Protein AF-A0A443RTG6-F1 (afdb_monomer)

Solvent-accessible surface area (backbone atoms only — not comparable to full-atom values): 10057 Å² total; per-residue (Å²): 67,47,35,35,39,53,42,72,45,81,63,78,82,78,88,67,91,81,78,65,92,78,48,83,61,52,29,36,36,42,27,42,29,30,82,88,69,51,75,45,81,75,50,76,26,26,93,84,60,57,61,61,75,43,68,52,58,87,77,39,70,45,76,49,78,47,80,47,73,70,98,67,86,91,70,70,62,74,43,73,50,74,47,77,44,79,81,79,70,96,56,84,78,45,63,45,79,48,66,82,59,98,72,84,86,88,72,65,56,66,60,96,46,80,60,74,91,62,94,72,79,71,51,77,48,80,46,71,61,86,95,64,81,91,85,87,82,79,94,74,90,86,78,95,76,80,96,124

Radius of gyration: 18.98 Å; Cα contacts (8 Å, |Δi|>4): 203; chains: 1; bounding box: 46×41×51 Å

Structure (mmCIF, N/CA/C/O backbone):
data_AF-A0A443RTG6-F1
#
_entry.id   AF-A0A443RTG6-F1
#
loop_
_atom_site.group_PDB
_atom_site.id
_atom_site.type_symbol
_atom_site.label_atom_id
_atom_site.label_alt_id
_atom_site.label_comp_id
_atom_site.label_asym_id
_atom_site.label_entity_id
_atom_site.label_seq_id
_atom_site.pdbx_PDB_ins_code
_atom_site.Cartn_x
_atom_site.Cartn_y
_atom_site.Cartn_z
_atom_site.occupancy
_atom_site.B_iso_or_equiv
_atom_site.auth_seq_id
_atom_site.auth_comp_id
_atom_site.auth_asym_id
_atom_site.auth_atom_id
_atom_site.pdbx_PDB_model_num
ATOM 1 N N . ARG A 1 1 ? 4.281 9.838 -3.923 1.00 60.97 1 ARG A N 1
ATOM 2 C CA . ARG A 1 1 ? 3.278 8.939 -3.301 1.00 60.97 1 ARG A CA 1
ATOM 3 C C . ARG A 1 1 ? 3.405 9.060 -1.787 1.00 60.97 1 ARG A C 1
ATOM 5 O O . ARG A 1 1 ? 4.458 9.469 -1.315 1.00 60.97 1 ARG A O 1
ATOM 12 N N . ASN A 1 2 ? 2.366 8.721 -1.034 1.00 54.97 2 ASN A N 1
ATOM 13 C CA . ASN A 1 2 ? 2.348 8.762 0.426 1.00 54.97 2 ASN A CA 1
ATOM 14 C C . ASN A 1 2 ? 2.196 7.331 0.958 1.00 54.97 2 ASN A C 1
ATOM 16 O O . ASN A 1 2 ? 1.288 6.621 0.531 1.00 54.97 2 ASN A O 1
ATOM 20 N N . SER A 1 3 ? 3.073 6.911 1.866 1.00 57.00 3 SER A N 1
ATOM 21 C CA . SER A 1 3 ? 2.922 5.678 2.641 1.00 57.00 3 SER A CA 1
ATOM 22 C C . SER A 1 3 ? 2.493 6.035 4.053 1.00 57.00 3 SER A C 1
ATOM 24 O O . SER A 1 3 ? 3.097 6.900 4.687 1.00 57.00 3 SER A O 1
ATOM 26 N N . ILE A 1 4 ? 1.446 5.390 4.543 1.00 56.19 4 ILE A N 1
ATOM 27 C CA . ILE A 1 4 ? 0.963 5.516 5.910 1.00 56.19 4 ILE A CA 1
ATOM 28 C C . ILE A 1 4 ? 0.933 4.116 6.499 1.00 56.19 4 ILE A C 1
ATOM 30 O O . ILE A 1 4 ? 0.158 3.263 6.077 1.00 56.19 4 ILE A O 1
ATOM 34 N N . GLN A 1 5 ? 1.757 3.885 7.509 1.00 57.56 5 GLN A N 1
ATOM 35 C CA . GLN A 1 5 ? 1.680 2.682 8.311 1.00 57.56 5 GLN A CA 1
ATOM 36 C C . GLN A 1 5 ? 0.807 2.968 9.528 1.00 57.56 5 GLN A C 1
ATOM 38 O O . GLN A 1 5 ? 1.200 3.680 10.453 1.00 57.56 5 GLN A O 1
ATOM 43 N N . LEU A 1 6 ? -0.411 2.433 9.500 1.00 53.50 6 LEU A N 1
ATOM 44 C CA . LEU A 1 6 ? -1.324 2.499 10.631 1.00 53.50 6 LEU A CA 1
ATOM 45 C C . LEU A 1 6 ? -0.989 1.370 11.602 1.00 53.50 6 LEU A C 1
ATOM 47 O O . LEU A 1 6 ? -0.975 0.195 11.245 1.00 53.50 6 LEU A O 1
ATOM 51 N N . PHE A 1 7 ? -0.728 1.740 12.847 1.00 51.28 7 PHE A N 1
ATOM 52 C CA . PHE A 1 7 ? -0.542 0.829 13.959 1.00 51.28 7 PHE A CA 1
ATOM 53 C C . PHE A 1 7 ? -1.691 1.021 14.938 1.00 51.28 7 PHE A C 1
ATOM 55 O O . PHE A 1 7 ? -1.842 2.071 15.560 1.00 51.28 7 PHE A O 1
ATOM 62 N N . LYS A 1 8 ? -2.498 -0.014 15.152 1.00 53.84 8 LYS A N 1
ATOM 63 C CA . LYS A 1 8 ? -3.401 0.013 16.298 1.00 53.84 8 LYS A CA 1
ATOM 64 C C . LYS A 1 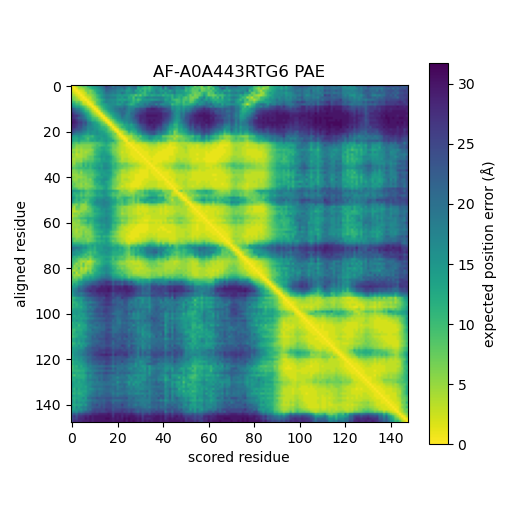8 ? -2.585 -0.077 17.588 1.00 53.84 8 LYS A C 1
ATOM 66 O O . LYS A 1 8 ? -1.760 -0.979 17.736 1.00 53.84 8 LYS A O 1
ATOM 71 N N . LEU A 1 9 ? -2.839 0.826 18.534 1.00 49.97 9 LEU A N 1
ATOM 72 C CA . LEU A 1 9 ? -2.296 0.698 19.882 1.00 49.97 9 LEU A CA 1
ATOM 73 C C . LEU A 1 9 ? -2.976 -0.505 20.549 1.00 49.97 9 LEU A C 1
ATOM 75 O O . LEU A 1 9 ? -4.204 -0.610 20.539 1.00 49.97 9 LEU A O 1
ATOM 79 N N . LYS A 1 10 ? -2.182 -1.460 21.057 1.00 44.00 10 LYS A N 1
ATOM 80 C CA . LYS A 1 10 ? -2.708 -2.641 21.757 1.00 44.00 10 LYS A CA 1
ATOM 81 C C . LYS A 1 10 ? -3.633 -2.171 22.880 1.00 44.00 10 LYS A C 1
ATOM 83 O O . LYS A 1 10 ? -3.183 -1.491 23.793 1.00 44.00 10 LYS A O 1
ATOM 88 N N . SER A 1 11 ? -4.898 -2.574 22.808 1.00 45.88 11 SER A N 1
ATOM 89 C CA . SER A 1 11 ? -5.794 -2.501 23.955 1.00 45.88 11 SER A CA 1
ATOM 90 C C . SER A 1 11 ? -5.367 -3.574 24.938 1.00 45.88 11 SER A C 1
ATOM 92 O O . SER A 1 11 ? -5.297 -4.754 24.581 1.00 45.88 11 SER A O 1
ATOM 94 N N . GLU A 1 12 ? -5.093 -3.163 26.171 1.00 42.69 12 GLU A N 1
ATOM 95 C CA . GLU A 1 12 ? -5.157 -4.069 27.308 1.00 42.69 12 GLU A CA 1
ATOM 96 C C . GLU A 1 12 ? -6.535 -4.747 27.288 1.00 42.69 12 GLU A C 1
ATOM 98 O O . GLU A 1 12 ? -7.559 -4.128 27.002 1.00 42.69 12 GLU A O 1
ATOM 103 N N . THR A 1 13 ? -6.502 -6.063 27.445 1.00 40.50 13 THR A N 1
ATOM 104 C CA . THR A 1 13 ? -7.594 -7.033 27.544 1.00 40.50 13 THR A CA 1
ATOM 105 C C . THR A 1 13 ? -9.003 -6.443 27.742 1.00 40.50 13 THR A C 1
ATOM 107 O O . THR A 1 13 ? -9.413 -6.172 28.867 1.00 40.50 13 THR A O 1
ATOM 110 N N . LEU A 1 14 ? -9.804 -6.341 26.674 1.00 43.94 14 LEU A N 1
ATOM 111 C CA . LEU A 1 14 ? -11.257 -6.191 26.816 1.00 43.94 14 LEU A CA 1
ATOM 112 C C . LEU A 1 14 ? -11.877 -7.578 27.041 1.00 43.94 14 LEU A C 1
ATOM 114 O O . LEU A 1 14 ? -12.226 -8.294 26.102 1.00 43.94 14 LEU A O 1
ATOM 118 N N . ILE A 1 15 ? -11.979 -7.973 28.313 1.00 44.38 15 ILE A N 1
ATOM 119 C CA . ILE A 1 15 ? -12.876 -9.044 28.761 1.00 44.38 15 ILE A CA 1
ATOM 120 C C . ILE A 1 15 ? -14.290 -8.451 28.766 1.00 44.38 15 ILE A C 1
ATOM 122 O O . ILE A 1 15 ? -14.711 -7.839 29.740 1.00 44.38 15 ILE A O 1
ATOM 126 N N . GLY A 1 16 ? -15.009 -8.582 27.655 1.00 37.81 16 GLY A N 1
ATOM 127 C CA . GLY A 1 16 ? -16.394 -8.118 27.545 1.00 37.81 16 GLY A CA 1
ATOM 128 C C . GLY A 1 16 ? -16.726 -7.715 26.118 1.00 37.81 16 GLY A C 1
ATOM 129 O O . GLY A 1 16 ? -16.142 -6.780 25.584 1.00 37.81 16 GLY A O 1
ATOM 130 N N . GLY A 1 17 ? -17.617 -8.474 25.482 1.00 44.25 17 GLY A N 1
ATOM 131 C CA . GLY A 1 17 ? -17.881 -8.398 24.050 1.00 44.25 17 GLY A CA 1
ATOM 132 C C . GLY A 1 17 ? -18.395 -7.047 23.543 1.00 44.25 17 GLY A C 1
ATOM 133 O O . GLY A 1 17 ? -19.143 -6.344 24.222 1.00 44.25 17 GLY A O 1
ATOM 134 N N . GLY A 1 18 ? -18.043 -6.772 22.284 1.00 45.78 18 GLY A N 1
ATOM 135 C CA . GLY A 1 18 ? -18.733 -5.806 21.432 1.00 45.78 18 GLY A CA 1
ATOM 136 C C . GLY A 1 18 ? -17.849 -4.702 20.862 1.00 45.78 18 GLY A C 1
ATOM 137 O O . GLY A 1 18 ? -18.106 -3.542 21.140 1.00 45.78 18 GLY A O 1
ATOM 138 N N . CYS A 1 19 ? -16.863 -5.038 20.024 1.00 50.75 19 CYS A N 1
ATOM 139 C CA . CYS A 1 19 ? -16.520 -4.151 18.910 1.00 50.75 19 CYS A CA 1
ATOM 140 C C . CYS A 1 19 ? -17.236 -4.728 17.690 1.00 50.75 19 CYS A C 1
ATOM 142 O O . CYS A 1 19 ? -16.802 -5.753 17.165 1.00 50.75 19 CYS A O 1
ATOM 144 N N . ASN A 1 20 ? -18.369 -4.144 17.298 1.00 49.69 20 ASN A N 1
ATOM 145 C CA . ASN A 1 20 ? -19.081 -4.579 16.101 1.00 49.69 20 ASN A CA 1
ATOM 146 C C . ASN A 1 20 ? -18.147 -4.460 14.888 1.00 49.69 20 ASN A C 1
ATOM 148 O O . ASN A 1 20 ? -17.621 -3.384 14.608 1.00 49.69 20 ASN A O 1
ATOM 152 N N . GLU A 1 21 ? -17.985 -5.552 14.139 1.00 52.69 21 GLU A N 1
ATOM 153 C CA . GLU A 1 21 ? -17.245 -5.595 12.864 1.00 52.69 21 GLU A CA 1
ATOM 154 C C . GLU A 1 21 ? -17.820 -4.629 11.811 1.00 52.69 21 GLU A C 1
ATOM 156 O O . GLU A 1 21 ? -17.186 -4.355 10.799 1.00 52.69 21 GLU A O 1
ATOM 161 N N . ALA A 1 22 ? -19.003 -4.071 12.072 1.00 59.38 22 ALA A N 1
ATOM 162 C CA . ALA A 1 22 ? -19.705 -3.154 11.193 1.00 59.38 22 ALA A CA 1
ATOM 163 C C . ALA A 1 22 ? -19.197 -1.689 11.246 1.00 59.38 22 ALA A C 1
ATOM 165 O O . ALA A 1 22 ? -19.671 -0.871 10.466 1.00 59.38 22 ALA A O 1
ATOM 166 N N . CYS A 1 23 ? -18.247 -1.332 12.125 1.00 68.56 23 CYS A N 1
ATOM 167 C CA . CYS A 1 23 ? -17.672 0.026 12.218 1.00 68.56 23 CYS A CA 1
ATOM 168 C C . CYS A 1 23 ? -18.711 1.163 12.362 1.00 68.56 23 CYS A C 1
ATOM 170 O O . CYS A 1 23 ? -18.614 2.177 11.680 1.00 68.56 23 CYS A O 1
ATOM 172 N N . HIS A 1 24 ? -19.712 0.993 13.235 1.00 69.31 24 HIS A N 1
ATOM 173 C CA . HIS A 1 24 ? -20.771 1.996 13.471 1.00 69.31 24 HIS A CA 1
ATOM 174 C C . HIS A 1 24 ? -20.458 3.008 14.586 1.00 69.31 24 HIS A C 1
ATOM 176 O O . HIS A 1 24 ? -21.164 4.006 14.692 1.00 69.31 24 HIS A O 1
ATOM 182 N N . GLU A 1 25 ? -19.460 2.724 15.422 1.00 73.94 25 GLU A N 1
ATOM 183 C CA . GLU A 1 25 ? -19.061 3.555 16.568 1.00 73.94 25 GLU A CA 1
ATOM 184 C C . GLU A 1 25 ? -17.791 4.337 16.183 1.00 73.94 25 GLU A C 1
ATOM 186 O O . GLU A 1 25 ? -17.836 5.208 15.317 1.00 73.94 25 GLU A O 1
ATOM 191 N N . ASP A 1 26 ? -16.635 3.960 16.736 1.00 77.00 26 ASP A N 1
ATOM 192 C CA . ASP A 1 26 ? -15.345 4.572 16.422 1.00 77.00 26 ASP A CA 1
ATOM 193 C C . ASP A 1 26 ? -14.725 4.003 15.139 1.00 77.00 26 ASP A C 1
ATOM 195 O O . ASP A 1 26 ? -14.433 2.801 15.041 1.00 77.00 26 ASP A O 1
ATOM 199 N N . TYR A 1 27 ? -14.433 4.872 14.169 1.00 80.31 27 TYR A N 1
ATOM 200 C CA . TYR A 1 27 ? -13.759 4.470 12.936 1.00 80.31 27 TYR A CA 1
ATOM 201 C C . TYR A 1 27 ? -12.882 5.557 12.315 1.00 80.31 27 TYR A C 1
ATOM 203 O O . TYR A 1 27 ? -13.017 6.758 12.539 1.00 80.31 27 TYR A O 1
ATOM 211 N N . ILE A 1 28 ? -11.965 5.098 11.471 1.00 83.81 28 ILE A N 1
ATOM 212 C CA . ILE A 1 28 ? -11.111 5.917 10.626 1.00 83.81 28 ILE A CA 1
ATOM 213 C C . ILE A 1 28 ? -11.506 5.699 9.175 1.00 83.81 28 ILE A C 1
ATOM 215 O O . ILE A 1 28 ? -11.623 4.567 8.709 1.00 83.81 28 ILE A O 1
ATOM 219 N N . THR A 1 29 ? -11.630 6.786 8.427 1.00 86.62 29 THR A N 1
ATOM 220 C CA . THR A 1 29 ? -11.751 6.755 6.974 1.00 86.62 29 THR A CA 1
ATOM 221 C C . THR A 1 29 ? -10.443 7.220 6.334 1.00 86.62 29 THR A C 1
ATOM 223 O O . THR A 1 29 ? -9.933 8.292 6.661 1.00 86.62 29 THR A O 1
ATOM 226 N N . ILE A 1 30 ? -9.914 6.431 5.391 1.00 87.31 30 ILE A N 1
ATOM 227 C CA . ILE A 1 30 ? -8.773 6.826 4.547 1.00 87.31 30 ILE A CA 1
ATOM 228 C C . ILE A 1 30 ? -9.300 7.336 3.207 1.00 87.31 30 ILE A C 1
ATOM 230 O O . ILE A 1 30 ? -10.085 6.656 2.538 1.00 87.31 30 ILE A O 1
ATOM 234 N N . ILE A 1 31 ? -8.855 8.525 2.805 1.00 90.88 31 ILE A N 1
ATOM 235 C CA . ILE A 1 31 ? -9.286 9.203 1.582 1.00 90.88 31 ILE A CA 1
ATOM 236 C C . ILE A 1 31 ? -8.055 9.664 0.800 1.00 90.88 31 ILE A C 1
ATOM 238 O O . ILE A 1 31 ? -7.193 10.365 1.326 1.00 90.88 31 ILE A O 1
ATOM 242 N N . GLU A 1 32 ? -7.982 9.308 -0.477 1.00 91.81 32 GLU A N 1
ATOM 243 C CA . GLU A 1 32 ? -6.996 9.866 -1.402 1.00 91.81 32 GLU A CA 1
ATOM 244 C C . GLU A 1 32 ? -7.487 11.193 -1.973 1.00 91.81 32 GLU A C 1
ATOM 246 O O . GLU A 1 32 ? -8.606 11.278 -2.480 1.00 91.81 32 GLU A O 1
ATOM 251 N N . VAL A 1 33 ? -6.624 12.205 -1.950 1.00 92.69 33 VAL A N 1
ATOM 252 C CA . VAL A 1 33 ? -6.871 13.530 -2.519 1.00 92.69 33 VAL A CA 1
ATOM 253 C C . VAL A 1 33 ? -5.933 13.739 -3.707 1.00 92.69 33 VAL A C 1
ATOM 255 O O . VAL A 1 33 ? -4.705 13.735 -3.573 1.00 92.69 33 VAL A O 1
ATOM 258 N N . TYR A 1 34 ? -6.515 13.910 -4.889 1.00 89.12 34 TYR A N 1
ATOM 259 C CA . TYR A 1 34 ? -5.794 14.117 -6.145 1.00 89.12 34 TYR A CA 1
ATOM 260 C C . TYR A 1 34 ? -5.508 15.609 -6.368 1.00 89.12 34 TYR A C 1
ATOM 262 O O . TYR A 1 34 ? -6.158 16.469 -5.778 1.00 89.12 34 TYR A O 1
ATOM 270 N N . SER A 1 35 ? -4.559 15.937 -7.249 1.00 86.38 35 SER A N 1
ATOM 271 C CA . SER A 1 35 ? -4.205 17.333 -7.570 1.00 86.38 35 SER A CA 1
ATOM 272 C C . SER A 1 35 ? -5.374 18.161 -8.115 1.00 86.38 35 SER A C 1
ATOM 274 O O . SER A 1 35 ? -5.409 19.371 -7.925 1.00 86.38 35 SER A O 1
ATOM 276 N N . SER A 1 36 ? -6.360 17.513 -8.739 1.00 90.69 36 SER A N 1
ATOM 277 C CA . SER A 1 36 ? -7.604 18.140 -9.199 1.00 90.69 36 SER A CA 1
ATOM 278 C C . SER A 1 36 ? -8.585 18.500 -8.075 1.00 90.69 36 SER A C 1
ATOM 280 O O . SER A 1 36 ? -9.653 19.035 -8.354 1.00 90.69 36 SER A O 1
ATOM 282 N N . GLY A 1 37 ? -8.277 18.155 -6.820 1.00 90.62 37 GLY A N 1
ATOM 283 C CA . GLY A 1 37 ? -9.191 18.261 -5.681 1.00 90.62 37 GLY A CA 1
ATOM 284 C C . GLY A 1 37 ? -10.186 17.102 -5.571 1.00 90.62 37 GLY A C 1
ATOM 285 O O . GLY A 1 37 ? -10.972 17.065 -4.631 1.00 90.62 37 GLY A O 1
ATOM 286 N N . ARG A 1 38 ? -10.161 16.129 -6.496 1.00 93.81 38 ARG A N 1
ATOM 287 C CA . ARG A 1 38 ? -10.998 14.924 -6.404 1.00 93.81 38 ARG A CA 1
ATOM 288 C C . ARG A 1 38 ? -10.622 14.109 -5.168 1.00 93.81 38 ARG A C 1
ATOM 290 O O . ARG A 1 38 ? -9.442 13.840 -4.947 1.00 93.81 38 ARG A O 1
ATOM 297 N N . GLU A 1 39 ? -11.631 13.637 -4.444 1.00 95.00 39 GLU A N 1
ATOM 298 C CA . GLU A 1 39 ? -11.470 12.748 -3.294 1.00 95.00 39 GLU A CA 1
ATOM 299 C C . GLU A 1 39 ? -11.972 1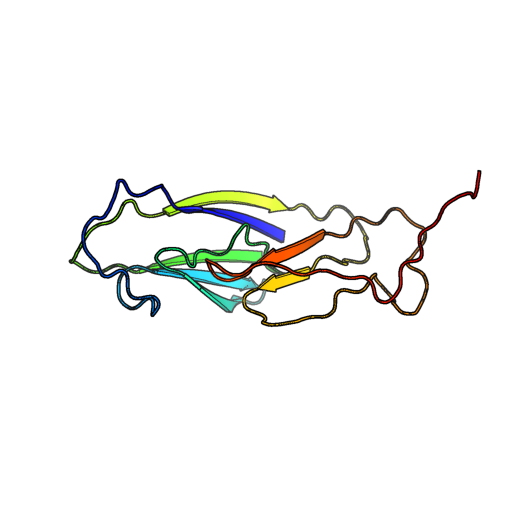1.336 -3.620 1.00 95.00 39 GLU A C 1
ATOM 301 O O . GLU A 1 39 ? -13.032 11.166 -4.226 1.00 95.00 39 GLU A O 1
ATOM 306 N N . LYS A 1 40 ? -11.209 10.309 -3.232 1.00 91.38 40 LYS A N 1
ATOM 307 C CA . LYS A 1 40 ? -11.594 8.897 -3.358 1.00 91.38 40 LYS A CA 1
ATOM 308 C C . LYS A 1 40 ? -11.504 8.223 -1.993 1.00 91.38 40 LYS A C 1
ATOM 310 O O . LYS A 1 40 ? -10.412 8.076 -1.448 1.00 91.38 40 LYS A O 1
ATOM 315 N N . ARG A 1 41 ? -12.647 7.788 -1.456 1.00 90.19 41 ARG A N 1
ATOM 316 C CA . ARG A 1 41 ? -12.704 6.995 -0.219 1.00 90.19 41 ARG A CA 1
ATOM 317 C C . ARG A 1 41 ? -12.114 5.610 -0.485 1.00 90.19 41 ARG A C 1
ATOM 319 O O . ARG A 1 41 ? -12.596 4.905 -1.366 1.00 90.19 41 ARG A O 1
ATOM 326 N N . ILE A 1 42 ? -11.073 5.247 0.258 1.00 87.00 42 ILE A N 1
ATOM 327 C CA . ILE A 1 42 ? -10.396 3.950 0.135 1.00 87.00 42 ILE A CA 1
ATOM 328 C C . ILE A 1 42 ? -11.082 2.902 0.997 1.00 87.00 42 ILE A C 1
ATOM 330 O O . ILE A 1 42 ? -11.318 1.791 0.541 1.00 87.00 42 ILE A O 1
ATOM 334 N N . GLY A 1 43 ? -11.425 3.265 2.229 1.00 81.06 43 GLY A N 1
ATOM 335 C CA . GLY A 1 43 ? -12.059 2.341 3.157 1.00 81.06 43 GLY A CA 1
ATOM 336 C C . GLY A 1 43 ? -12.384 2.984 4.494 1.00 81.06 43 GLY A C 1
ATOM 337 O O . GLY A 1 43 ? -11.990 4.125 4.764 1.00 81.06 43 GLY A O 1
ATOM 338 N N . VAL A 1 44 ? -13.126 2.226 5.296 1.00 82.12 44 VAL A N 1
ATOM 339 C CA . VAL A 1 44 ? -13.514 2.539 6.673 1.00 82.12 44 VAL A CA 1
ATOM 340 C C . VAL A 1 44 ? -12.970 1.447 7.563 1.00 82.12 44 VAL A C 1
ATOM 342 O O . VAL A 1 44 ? -13.093 0.268 7.237 1.00 82.12 44 VAL A O 1
ATOM 345 N N . TYR A 1 45 ? -12.360 1.850 8.667 1.00 78.69 45 TYR A N 1
ATOM 346 C CA . TYR A 1 45 ? -11.569 0.961 9.491 1.00 78.69 45 TYR A CA 1
ATOM 347 C C . TYR A 1 45 ? -11.855 1.197 10.962 1.00 78.69 45 TYR A C 1
ATOM 349 O O . TYR A 1 45 ? -11.823 2.325 11.439 1.00 78.69 45 TYR A O 1
ATOM 357 N N . CYS A 1 46 ? -12.090 0.120 11.691 1.00 76.00 46 CYS A N 1
ATOM 358 C CA . CYS A 1 46 ? -12.368 0.122 13.118 1.00 76.00 46 CYS A CA 1
ATOM 359 C C . CYS A 1 46 ? -11.735 -1.122 13.746 1.00 76.00 46 CYS A C 1
ATOM 361 O O . CYS A 1 46 ? -11.225 -1.991 13.043 1.00 76.00 46 CYS A O 1
ATOM 363 N N . ALA A 1 47 ? -11.768 -1.249 15.073 1.00 68.06 47 ALA A N 1
ATOM 364 C CA . ALA A 1 47 ? -11.390 -2.487 15.759 1.00 68.06 47 ALA A CA 1
ATOM 365 C C . ALA A 1 47 ? -10.083 -3.127 15.218 1.00 68.06 47 ALA A C 1
ATOM 367 O O . ALA A 1 47 ? -9.022 -2.533 15.383 1.00 68.06 47 ALA A O 1
ATOM 368 N N . LEU A 1 48 ? -10.132 -4.326 14.630 1.00 64.94 48 LEU A N 1
ATOM 369 C CA . LEU A 1 48 ? -8.983 -5.026 14.030 1.00 64.94 48 LEU A CA 1
ATOM 370 C C . LEU A 1 48 ? -8.933 -4.916 12.494 1.00 64.94 48 LEU A C 1
ATOM 372 O O . LEU A 1 48 ? -8.081 -5.550 11.881 1.00 64.94 48 LEU A O 1
ATOM 376 N N . SER A 1 49 ? -9.827 -4.139 11.874 1.00 66.69 49 SER A N 1
ATOM 377 C CA . SER A 1 49 ? -9.924 -3.998 10.417 1.00 66.69 49 SER A CA 1
ATOM 378 C C . SER A 1 49 ? -9.014 -2.918 9.837 1.00 66.69 49 SER A C 1
ATOM 380 O O . SER A 1 49 ? -9.014 -2.738 8.624 1.00 66.69 49 SER A O 1
ATOM 382 N N . ALA A 1 50 ? -8.227 -2.214 10.666 1.00 65.00 50 ALA A N 1
ATOM 383 C CA . ALA A 1 50 ? -7.205 -1.287 10.180 1.00 65.00 50 ALA A CA 1
ATOM 384 C C . ALA A 1 50 ? -6.356 -1.980 9.104 1.00 65.00 50 ALA A C 1
ATOM 386 O O . ALA A 1 50 ? -5.838 -3.074 9.362 1.00 65.00 50 ALA A O 1
ATOM 387 N N . PRO A 1 51 ? -6.231 -1.381 7.904 1.00 61.97 51 PRO A N 1
ATOM 388 C CA . PRO A 1 51 ? -5.452 -2.002 6.860 1.00 61.97 51 PRO A CA 1
ATOM 389 C C . PRO A 1 51 ? -4.010 -2.038 7.371 1.00 61.97 51 PRO A C 1
ATOM 391 O O . PRO A 1 51 ? -3.618 -1.228 8.221 1.00 61.97 51 PRO A O 1
ATOM 394 N N . GLY A 1 52 ? -3.212 -2.975 6.866 1.00 62.75 52 GLY A N 1
ATOM 395 C CA . GLY A 1 52 ? -1.766 -2.917 7.050 1.00 62.75 52 GLY A CA 1
ATOM 396 C C . GLY A 1 52 ? -1.179 -1.601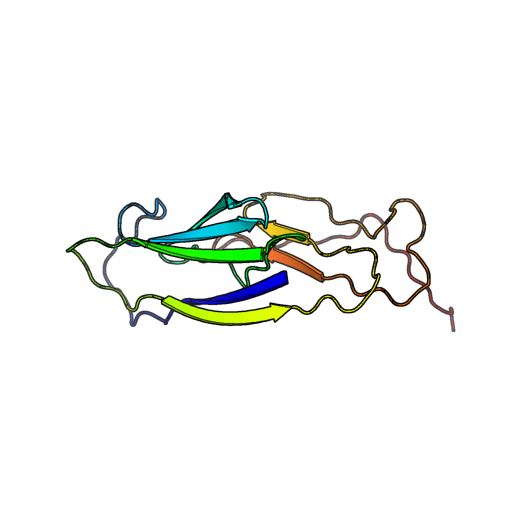 6.502 1.00 62.75 52 GLY A C 1
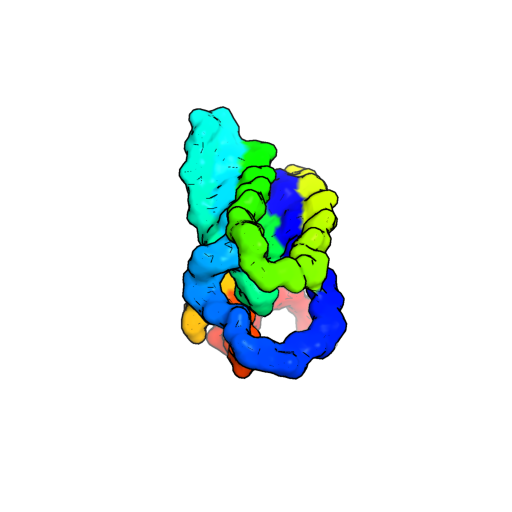ATOM 397 O O . GLY A 1 52 ? -1.893 -0.616 6.302 1.00 62.75 52 GLY A O 1
ATOM 398 N N . PRO A 1 53 ? 0.130 -1.527 6.221 1.00 67.19 53 PRO A N 1
ATOM 399 C CA . PRO A 1 53 ? 0.690 -0.328 5.600 1.00 67.19 53 PRO A CA 1
ATOM 400 C C . PRO A 1 53 ? -0.110 0.072 4.345 1.00 67.19 53 PRO A C 1
ATOM 402 O O . PRO A 1 53 ? -0.198 -0.681 3.376 1.00 67.19 53 PRO A O 1
ATOM 405 N N . PHE A 1 54 ? -0.733 1.251 4.389 1.00 77.50 54 PHE A N 1
ATOM 406 C CA . PHE A 1 54 ? -1.483 1.841 3.291 1.00 77.50 54 PHE A CA 1
ATOM 407 C C . PHE A 1 54 ? -0.529 2.657 2.425 1.00 77.50 54 PHE A C 1
ATOM 409 O O . PHE A 1 54 ? 0.162 3.548 2.912 1.00 77.50 54 PHE A O 1
ATOM 416 N N . ILE A 1 55 ? -0.526 2.393 1.123 1.00 76.31 55 ILE A N 1
ATOM 417 C CA . ILE A 1 55 ? 0.232 3.175 0.148 1.00 76.31 55 ILE A CA 1
ATOM 418 C C . ILE A 1 55 ? -0.758 3.810 -0.816 1.00 76.31 55 ILE A C 1
ATOM 420 O O . ILE A 1 55 ? -1.597 3.123 -1.396 1.00 76.31 55 ILE A O 1
ATOM 424 N N . SER A 1 56 ? -0.658 5.129 -0.975 1.00 80.25 56 SER A N 1
ATOM 425 C CA . SER A 1 56 ? -1.501 5.878 -1.899 1.00 80.25 56 SER A CA 1
ATOM 426 C C . SER A 1 56 ? -1.195 5.516 -3.350 1.00 80.25 56 SER A C 1
ATOM 428 O O . SER A 1 56 ? -0.023 5.429 -3.733 1.00 80.25 56 SER A O 1
ATOM 430 N N . SER A 1 57 ? -2.234 5.480 -4.173 1.00 80.94 57 SER A N 1
ATOM 431 C CA . SER A 1 57 ? -2.163 5.343 -5.626 1.00 80.94 57 SER A CA 1
ATOM 432 C C . SER A 1 57 ? -1.265 6.407 -6.276 1.00 80.94 57 SER A C 1
ATOM 434 O O . SER A 1 57 ? -0.990 7.477 -5.718 1.00 80.94 57 SER A O 1
ATOM 436 N N . TYR A 1 58 ? -0.815 6.135 -7.500 1.00 74.88 58 TYR A N 1
ATOM 437 C CA . TYR A 1 58 ? -0.081 7.114 -8.298 1.00 74.88 58 TYR A CA 1
ATOM 438 C C . TYR A 1 58 ? -0.928 8.370 -8.578 1.00 74.88 58 TYR A C 1
ATOM 440 O O . TYR A 1 58 ? -2.145 8.298 -8.747 1.00 74.88 58 TYR A O 1
ATOM 448 N N . GLY A 1 59 ? -0.284 9.540 -8.620 1.00 74.38 59 GLY A N 1
ATOM 449 C CA . GLY A 1 59 ? -0.957 10.824 -8.861 1.00 74.38 59 GLY A CA 1
ATOM 450 C C . GLY A 1 59 ? -1.753 11.375 -7.669 1.00 74.38 59 GLY A C 1
ATOM 451 O O . GLY A 1 59 ? -2.353 12.447 -7.776 1.00 74.38 59 GLY A O 1
ATOM 452 N N . VAL A 1 60 ? -1.749 10.680 -6.527 1.00 83.00 60 VAL A N 1
ATOM 453 C CA . VAL A 1 60 ? -2.308 11.193 -5.273 1.00 83.00 60 VAL A CA 1
ATOM 454 C C . VAL A 1 60 ? -1.389 12.273 -4.714 1.00 83.00 60 VAL A C 1
ATOM 456 O O . VAL A 1 60 ? -0.192 12.050 -4.517 1.00 83.00 60 VAL A O 1
ATOM 459 N N . ASN A 1 61 ? -1.969 13.439 -4.443 1.00 84.56 61 ASN A N 1
ATOM 460 C CA . ASN A 1 61 ? -1.264 14.590 -3.893 1.00 84.56 61 ASN A CA 1
ATOM 461 C C . ASN A 1 61 ? -1.219 14.531 -2.361 1.00 84.56 61 ASN A C 1
ATOM 463 O O . ASN A 1 61 ? -0.194 14.812 -1.750 1.00 84.56 61 ASN A O 1
ATOM 467 N N . ALA A 1 62 ? -2.317 14.107 -1.737 1.00 87.38 62 ALA A N 1
ATOM 468 C CA . ALA A 1 62 ? -2.431 14.007 -0.290 1.00 87.38 62 ALA A CA 1
ATOM 469 C C . ALA A 1 62 ? -3.287 12.805 0.114 1.00 87.38 62 ALA A C 1
ATOM 471 O O . ALA A 1 62 ? -4.142 12.345 -0.640 1.00 87.38 62 ALA A O 1
ATOM 472 N N . VAL A 1 63 ? -3.069 12.310 1.328 1.00 87.94 63 VAL A N 1
ATOM 473 C CA . VAL A 1 63 ? -3.969 11.348 1.966 1.00 87.94 63 VAL A CA 1
ATOM 474 C C . VAL A 1 63 ? -4.601 12.038 3.160 1.00 87.94 63 VAL A C 1
ATOM 476 O O . VAL A 1 63 ? -3.901 12.593 4.004 1.00 87.94 63 VAL A O 1
ATOM 479 N N . LYS A 1 64 ? -5.929 12.015 3.214 1.00 89.75 64 LYS A N 1
ATOM 480 C CA . LYS A 1 64 ? -6.719 12.532 4.323 1.00 89.75 64 LYS A CA 1
ATOM 481 C C . LYS A 1 64 ? -7.148 11.358 5.199 1.00 89.75 64 LYS A C 1
ATOM 483 O O . LYS A 1 64 ? -7.683 10.367 4.701 1.00 89.75 64 LYS A O 1
ATOM 488 N N . ILE A 1 65 ? -6.900 11.490 6.497 1.00 87.56 65 ILE A N 1
ATOM 489 C CA . ILE A 1 65 ? -7.342 10.555 7.531 1.00 87.56 65 ILE A CA 1
ATOM 490 C C . ILE A 1 65 ? -8.427 11.271 8.331 1.00 87.56 65 ILE A C 1
ATOM 492 O O . ILE A 1 65 ? -8.162 12.326 8.905 1.00 87.56 65 ILE A O 1
ATOM 496 N N . LEU A 1 66 ? -9.639 10.721 8.339 1.00 88.69 66 LEU A N 1
ATOM 497 C CA . LEU A 1 66 ? -10.766 11.246 9.108 1.00 88.69 66 LEU A CA 1
ATOM 498 C C . LEU A 1 66 ? -11.085 10.274 10.240 1.00 88.69 66 LEU A C 1
ATOM 500 O O . LEU A 1 66 ? -11.352 9.109 9.965 1.00 88.69 66 LEU A O 1
ATOM 504 N N . PHE A 1 67 ? -11.041 10.748 11.482 1.00 85.88 67 PHE A N 1
ATOM 505 C CA . PHE A 1 67 ? -11.438 9.976 12.656 1.00 85.88 67 PHE A CA 1
ATOM 506 C C . PHE A 1 67 ? -12.805 10.456 13.145 1.00 85.88 67 PHE A C 1
ATOM 508 O O . PHE A 1 67 ? -12.983 11.651 13.384 1.00 85.88 67 PHE A O 1
ATOM 515 N N . GLU A 1 68 ? -13.748 9.526 13.274 1.00 85.12 68 GLU A N 1
ATOM 516 C CA . GLU A 1 68 ? -15.103 9.756 13.775 1.00 85.12 68 GLU A CA 1
ATOM 517 C C . GLU A 1 68 ? -15.315 8.896 15.028 1.00 85.12 68 GLU A C 1
ATOM 519 O O . GLU A 1 68 ? -14.911 7.732 15.058 1.00 85.12 68 GLU A O 1
ATOM 524 N N . THR A 1 69 ? -15.882 9.498 16.077 1.00 80.12 69 THR A N 1
ATOM 525 C CA . THR A 1 69 ? -16.043 8.894 17.410 1.00 80.12 69 THR A CA 1
ATOM 526 C C . THR A 1 69 ? -17.312 9.409 18.087 1.00 80.12 69 THR A C 1
ATOM 528 O O . THR A 1 69 ? -17.791 10.500 17.751 1.00 80.12 69 THR A O 1
ATOM 531 N N . ASP A 1 70 ? -17.854 8.642 19.033 1.00 76.75 70 ASP A N 1
ATOM 532 C CA . ASP A 1 70 ? -19.031 9.006 19.826 1.00 76.75 70 ASP A CA 1
ATOM 533 C C . ASP A 1 70 ? -18.718 9.202 21.329 1.00 76.75 70 ASP A C 1
ATOM 535 O O . ASP A 1 70 ? -17.566 9.293 21.749 1.00 76.75 70 ASP A O 1
ATOM 539 N N . GLN A 1 71 ? -19.752 9.396 22.157 1.00 70.38 71 GLN A N 1
ATOM 540 C CA . GLN A 1 71 ? -19.594 9.692 23.591 1.00 70.38 71 GLN A CA 1
ATOM 541 C C . GLN A 1 71 ? -19.457 8.438 24.479 1.00 70.38 71 GLN A C 1
ATOM 543 O O . GLN A 1 71 ? -19.398 8.562 25.706 1.00 70.38 71 GLN A O 1
ATOM 548 N N . SER A 1 72 ? -19.428 7.233 23.911 1.00 65.75 72 SER A N 1
ATOM 549 C CA . SER A 1 72 ? -19.502 5.966 24.637 1.00 65.75 72 SER A CA 1
ATOM 550 C C . SER A 1 72 ? -18.247 5.099 24.447 1.00 65.75 72 SER A C 1
ATOM 552 O O . SER A 1 72 ? -17.608 5.137 23.411 1.00 65.75 72 SER A O 1
ATOM 554 N N . ARG A 1 73 ? -17.876 4.326 25.484 1.00 59.53 73 ARG A N 1
ATOM 555 C CA . ARG A 1 73 ? -16.818 3.283 25.472 1.00 59.53 73 ARG A CA 1
ATOM 556 C C . ARG A 1 73 ? -15.481 3.683 24.811 1.00 59.53 73 ARG A C 1
ATOM 558 O O . ARG A 1 73 ? -15.191 3.306 23.684 1.00 59.53 73 ARG A O 1
ATOM 565 N N . GLN A 1 74 ? -14.591 4.328 25.570 1.00 59.78 74 GLN A N 1
ATOM 566 C CA . GLN A 1 74 ? -13.257 4.677 25.065 1.00 59.78 74 GLN A CA 1
ATOM 567 C C . GLN A 1 74 ? -12.329 3.455 24.922 1.00 59.78 74 GLN A C 1
ATOM 569 O O . GLN A 1 74 ? -12.188 2.654 25.848 1.00 59.78 74 GLN A O 1
ATOM 574 N N . ALA A 1 75 ? -11.629 3.361 23.789 1.00 64.44 75 ALA A N 1
ATOM 575 C CA . ALA A 1 75 ? -10.545 2.405 23.549 1.00 64.44 75 ALA A CA 1
ATOM 576 C C . ALA A 1 75 ? -9.184 3.112 23.397 1.00 64.44 75 ALA A C 1
ATOM 578 O O . ALA A 1 75 ? -9.100 4.335 23.320 1.00 64.44 75 ALA A O 1
ATOM 579 N N . SER A 1 76 ? -8.097 2.339 23.293 1.00 67.62 76 SER A N 1
ATOM 580 C CA . SER A 1 76 ? -6.719 2.854 23.171 1.00 67.62 76 SER A CA 1
ATOM 581 C C . SER A 1 76 ? -6.431 3.669 21.897 1.00 67.62 76 SER A C 1
ATOM 583 O O . SER A 1 76 ? -5.338 4.212 21.762 1.00 67.62 76 SER A O 1
ATOM 585 N N . GLY A 1 77 ? -7.379 3.755 20.960 1.00 70.19 77 GLY A N 1
ATOM 586 C CA . GLY A 1 77 ? -7.259 4.558 19.743 1.00 70.19 77 GLY A CA 1
ATOM 587 C C . GLY A 1 77 ? -6.314 3.976 18.684 1.00 70.19 77 GLY A C 1
ATOM 588 O O . GLY A 1 77 ? -6.145 2.758 18.559 1.00 70.19 77 GLY A O 1
ATOM 589 N N . PHE A 1 78 ? -5.717 4.865 17.885 1.00 72.38 78 PHE A N 1
ATOM 590 C CA . PHE A 1 78 ? -4.836 4.541 16.762 1.00 72.38 78 PHE A CA 1
ATOM 591 C C . PHE A 1 78 ? -3.514 5.309 16.844 1.00 72.38 78 PHE A C 1
ATOM 593 O O . PHE A 1 78 ? -3.451 6.431 17.337 1.00 72.38 78 PHE A O 1
ATOM 600 N N . SER A 1 79 ?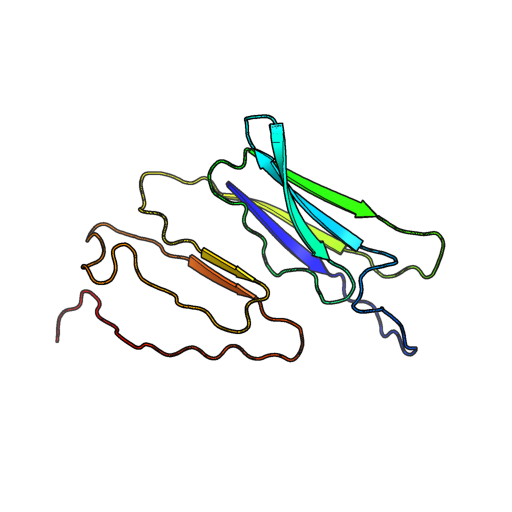 -2.455 4.706 16.316 1.00 74.44 79 SER A N 1
ATOM 601 C CA . SER A 1 79 ? -1.179 5.355 16.040 1.00 74.44 79 SER A CA 1
ATOM 602 C C . SER A 1 79 ? -0.878 5.214 14.552 1.00 74.44 79 SER A C 1
ATOM 604 O O . SER A 1 79 ? -1.237 4.226 13.918 1.00 74.44 79 SER A O 1
ATOM 606 N N . AL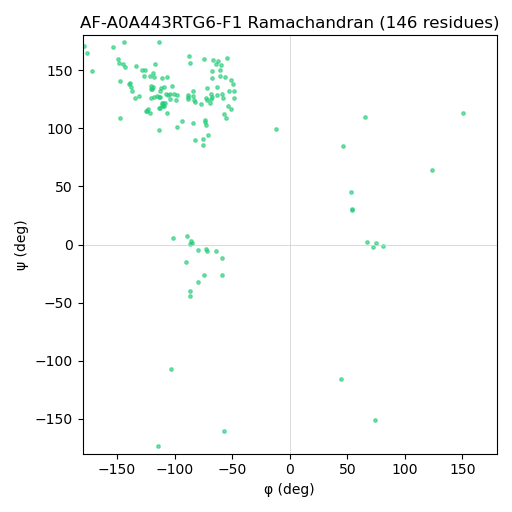A A 1 80 ? -0.253 6.216 13.953 1.00 73.75 80 ALA A N 1
ATOM 607 C CA . ALA A 1 80 ? 0.104 6.184 12.545 1.00 73.75 80 ALA A CA 1
ATOM 608 C C . ALA A 1 80 ? 1.504 6.755 12.383 1.00 73.75 80 ALA A C 1
ATOM 610 O O . ALA A 1 80 ? 1.811 7.804 12.951 1.00 73.75 80 ALA A O 1
ATOM 611 N N . SER A 1 81 ? 2.334 6.101 11.580 1.00 74.50 81 SER A N 1
ATOM 612 C CA . SER A 1 81 ? 3.507 6.740 10.996 1.00 74.50 81 SER A CA 1
ATOM 613 C C . SER A 1 81 ? 3.241 6.991 9.518 1.00 74.50 81 SER A C 1
ATOM 615 O O . SER A 1 81 ? 2.564 6.212 8.846 1.00 74.50 81 SER A O 1
ATOM 617 N N . TYR A 1 82 ? 3.747 8.105 9.001 1.00 77.62 82 TYR A N 1
ATOM 618 C CA . TYR A 1 82 ? 3.652 8.426 7.585 1.00 77.62 82 TYR A CA 1
ATOM 619 C C . TYR A 1 82 ? 5.042 8.719 7.036 1.00 77.62 82 TYR A C 1
ATOM 621 O O . TYR A 1 82 ? 5.890 9.281 7.723 1.00 77.62 82 TYR A O 1
ATOM 629 N N . ASN A 1 83 ? 5.265 8.323 5.789 1.00 72.12 83 ASN A N 1
ATOM 630 C CA . ASN A 1 83 ? 6.485 8.585 5.045 1.00 72.12 83 ASN A CA 1
ATOM 631 C C . ASN A 1 83 ? 6.123 8.930 3.599 1.00 72.12 83 ASN A C 1
ATOM 633 O O . ASN A 1 83 ? 5.275 8.283 2.979 1.00 72.12 83 ASN A O 1
ATOM 637 N N . PHE A 1 84 ? 6.784 9.935 3.032 1.00 71.69 84 PHE A N 1
ATOM 638 C CA . PHE A 1 84 ? 6.649 10.237 1.611 1.00 71.69 84 PHE A CA 1
ATOM 639 C C . PHE A 1 84 ? 7.476 9.235 0.803 1.00 71.69 84 PHE A C 1
ATOM 641 O O . PHE A 1 84 ? 8.691 9.147 0.970 1.00 71.69 84 PHE A O 1
ATOM 648 N N . ILE A 1 85 ? 6.829 8.493 -0.098 1.00 67.88 85 ILE A N 1
ATOM 649 C CA . ILE A 1 85 ? 7.535 7.681 -1.090 1.00 67.88 85 ILE A CA 1
ATOM 650 C C . ILE A 1 85 ? 7.871 8.601 -2.261 1.00 67.88 85 ILE A C 1
ATOM 652 O O . ILE A 1 85 ? 7.003 8.961 -3.075 1.00 67.88 85 ILE A O 1
ATOM 656 N N . ILE A 1 86 ? 9.146 8.976 -2.334 1.00 60.09 86 ILE A N 1
ATOM 657 C CA . ILE A 1 86 ? 9.727 9.622 -3.506 1.00 60.09 86 ILE A CA 1
ATOM 658 C C . ILE A 1 86 ? 9.872 8.535 -4.570 1.00 60.09 86 ILE A C 1
ATOM 660 O O . ILE A 1 86 ? 10.716 7.651 -4.460 1.00 60.09 86 ILE A O 1
ATOM 664 N N . SER A 1 87 ? 9.023 8.586 -5.595 1.00 53.38 87 SER A N 1
ATOM 665 C CA . SER A 1 87 ? 9.193 7.754 -6.784 1.00 53.38 87 SER A CA 1
ATOM 666 C C . SER A 1 87 ? 10.332 8.361 -7.601 1.00 53.38 87 SER A C 1
ATOM 668 O O . SER A 1 87 ? 10.128 9.233 -8.446 1.00 53.38 87 SER A O 1
ATOM 670 N N . THR A 1 88 ? 11.567 7.992 -7.270 1.00 46.38 88 THR A N 1
ATOM 671 C CA . THR A 1 88 ? 12.716 8.341 -8.097 1.00 46.38 88 THR A CA 1
ATOM 672 C C . THR A 1 88 ? 12.670 7.464 -9.343 1.00 46.38 88 THR A C 1
ATOM 674 O O . THR A 1 88 ? 12.993 6.282 -9.292 1.00 46.38 88 THR A O 1
ATOM 677 N N . THR A 1 89 ? 12.277 8.086 -10.454 1.00 43.00 89 THR A N 1
ATOM 678 C CA . THR A 1 89 ? 12.602 7.717 -11.842 1.00 43.00 89 THR A CA 1
ATOM 679 C C . THR A 1 89 ? 12.071 6.384 -12.390 1.00 43.00 89 THR A C 1
ATOM 681 O O . THR A 1 89 ? 12.618 5.329 -12.113 1.00 43.00 89 THR A O 1
ATOM 684 N N . LEU A 1 90 ? 11.112 6.483 -13.322 1.00 47.09 90 LEU A N 1
ATOM 685 C CA . LEU A 1 90 ? 11.005 5.661 -14.547 1.00 47.09 90 LEU A CA 1
ATOM 686 C C . LEU A 1 90 ? 11.015 4.122 -14.402 1.00 47.09 90 LEU A C 1
ATOM 688 O O . LEU A 1 90 ? 11.450 3.430 -15.322 1.00 47.09 90 LEU A O 1
ATOM 692 N N . VAL A 1 91 ? 10.540 3.571 -13.288 1.00 52.06 91 VAL A N 1
ATOM 693 C CA . VAL A 1 91 ? 10.280 2.130 -13.175 1.00 52.06 91 VAL A CA 1
ATOM 694 C C . VAL A 1 91 ? 8.851 1.885 -13.657 1.00 52.06 91 VAL A C 1
ATOM 696 O O . VAL A 1 91 ? 7.938 2.584 -13.221 1.00 52.06 91 VAL A O 1
ATOM 699 N N . GLU A 1 92 ? 8.652 0.944 -14.585 1.00 56.22 92 GLU A N 1
ATOM 700 C CA . GLU A 1 92 ? 7.314 0.414 -14.872 1.00 56.22 92 GLU A CA 1
ATOM 701 C C . GLU A 1 92 ? 6.739 -0.113 -13.555 1.00 56.22 92 GLU A C 1
ATOM 703 O O . GLU A 1 92 ? 7.245 -1.070 -12.975 1.00 56.22 92 GLU A O 1
ATOM 708 N N . ASP A 1 93 ? 5.751 0.605 -13.031 1.00 61.22 93 ASP A N 1
ATOM 709 C CA . ASP A 1 93 ? 5.241 0.420 -11.679 1.00 61.22 93 ASP A CA 1
ATOM 710 C C . ASP A 1 93 ? 4.420 -0.881 -11.636 1.00 61.22 93 ASP A C 1
ATOM 712 O O . ASP A 1 93 ? 3.292 -0.941 -12.120 1.00 61.22 93 ASP A O 1
ATOM 716 N N . CYS A 1 94 ? 5.006 -1.943 -11.086 1.00 74.06 94 CYS A N 1
ATOM 717 C CA . CYS A 1 94 ? 4.333 -3.210 -10.758 1.00 74.06 94 CYS A CA 1
ATOM 718 C C . CYS A 1 94 ? 3.736 -3.205 -9.347 1.00 74.06 94 CYS A C 1
ATOM 720 O O . CYS A 1 94 ? 3.312 -4.247 -8.848 1.00 74.06 94 CYS A O 1
ATOM 722 N N . GLU A 1 95 ? 3.754 -2.061 -8.666 1.00 76.69 95 GLU A N 1
ATOM 723 C CA . GLU A 1 95 ? 3.226 -1.966 -7.317 1.00 76.69 95 GLU A CA 1
ATOM 724 C C . GLU A 1 95 ? 1.705 -2.159 -7.298 1.00 76.69 95 GLU A C 1
ATOM 726 O O . GLU A 1 95 ? 0.963 -1.454 -7.984 1.00 76.69 95 GLU A O 1
ATOM 731 N N . GLN A 1 96 ? 1.227 -3.088 -6.471 1.00 74.12 96 GLN A N 1
ATOM 732 C CA . GLN A 1 96 ? -0.198 -3.397 -6.351 1.00 74.12 96 GLN A CA 1
ATOM 733 C C . GLN A 1 96 ? -0.585 -3.601 -4.888 1.00 74.12 96 GLN A C 1
ATOM 735 O O . GLN A 1 96 ? 0.131 -4.251 -4.124 1.00 74.12 96 GLN A O 1
ATOM 740 N N . ASN A 1 97 ? -1.751 -3.078 -4.506 1.00 71.25 97 ASN A N 1
ATOM 741 C CA . ASN A 1 97 ? -2.367 -3.332 -3.208 1.00 71.25 97 ASN A CA 1
ATOM 742 C C . ASN A 1 97 ? -3.625 -4.185 -3.406 1.00 71.25 97 ASN A C 1
ATOM 744 O O . ASN A 1 97 ? -4.541 -3.788 -4.126 1.00 71.25 97 ASN A O 1
ATOM 748 N N . ILE A 1 98 ? -3.640 -5.365 -2.794 1.00 78.12 98 ILE A N 1
ATOM 749 C CA . ILE A 1 98 ? -4.722 -6.344 -2.869 1.00 78.12 98 ILE A CA 1
ATOM 750 C C . ILE A 1 98 ? -5.325 -6.435 -1.470 1.00 78.12 98 ILE A C 1
ATOM 752 O O . ILE A 1 98 ? -4.786 -7.090 -0.578 1.00 78.12 98 ILE A O 1
ATOM 756 N N . THR A 1 99 ? -6.429 -5.719 -1.272 1.00 71.06 99 THR A N 1
ATOM 757 C CA . THR A 1 99 ? -7.115 -5.565 0.017 1.00 71.06 99 THR A CA 1
ATOM 758 C C . THR A 1 99 ? -8.530 -6.130 -0.090 1.00 71.06 99 THR A C 1
ATOM 760 O O . THR A 1 99 ? -9.218 -5.861 -1.071 1.00 71.06 99 THR A O 1
ATOM 763 N N . ASN A 1 100 ? -8.972 -6.895 0.913 1.00 59.81 100 ASN A N 1
ATOM 764 C CA . ASN A 1 100 ? -10.341 -7.433 1.023 1.00 59.81 100 ASN A CA 1
ATOM 765 C C . ASN A 1 100 ? -10.829 -8.233 -0.204 1.00 59.81 100 ASN A C 1
ATOM 767 O O . ASN A 1 100 ? -12.021 -8.254 -0.503 1.00 59.81 100 ASN A O 1
ATOM 771 N N . SER A 1 101 ? -9.915 -8.901 -0.914 1.00 70.38 101 SER A N 1
ATOM 772 C CA . SER A 1 101 ? -10.265 -9.805 -2.013 1.00 70.38 101 SER A CA 1
ATOM 773 C C . SER A 1 101 ? -10.181 -11.261 -1.563 1.00 70.38 101 SER A C 1
ATOM 775 O O . SER A 1 101 ? -9.219 -11.648 -0.901 1.00 70.38 101 SER A O 1
ATOM 777 N N . VAL A 1 102 ? -11.167 -12.080 -1.943 1.00 77.62 102 VAL A N 1
ATOM 778 C CA . VAL A 1 102 ? -11.197 -13.528 -1.644 1.00 77.62 102 VAL A CA 1
ATOM 779 C C . VAL A 1 102 ? -10.219 -14.331 -2.507 1.00 77.62 102 VAL A C 1
ATOM 781 O O . VAL A 1 102 ? -9.759 -15.396 -2.105 1.00 77.62 102 VAL A O 1
ATOM 784 N N . ASN A 1 103 ? -9.896 -13.818 -3.694 1.00 84.19 103 ASN A N 1
ATOM 785 C CA . ASN A 1 103 ? -8.900 -14.344 -4.624 1.00 84.19 103 ASN A CA 1
ATOM 786 C C . ASN A 1 103 ? -8.354 -13.207 -5.507 1.00 84.19 103 ASN A C 1
ATOM 788 O O . ASN A 1 103 ? -8.855 -12.082 -5.480 1.00 84.19 103 ASN A O 1
ATOM 792 N N . GLY A 1 104 ? -7.301 -13.470 -6.273 1.00 84.50 104 GLY A N 1
ATOM 793 C CA . GLY A 1 104 ? -6.724 -12.482 -7.179 1.00 84.50 104 GLY A CA 1
ATOM 794 C C . GLY A 1 104 ? -5.585 -13.064 -8.004 1.00 84.50 104 GLY A C 1
ATOM 795 O O . GLY A 1 104 ? -5.067 -14.130 -7.679 1.00 84.50 104 GLY A O 1
ATOM 796 N N . LEU A 1 105 ? -5.207 -12.349 -9.063 1.00 86.88 105 LEU A N 1
ATOM 797 C CA . LEU A 1 105 ? -4.065 -12.679 -9.909 1.00 86.88 105 LEU A CA 1
ATOM 798 C C . LEU A 1 105 ? -2.991 -11.603 -9.741 1.00 86.88 105 LEU A C 1
ATOM 800 O O . LEU A 1 105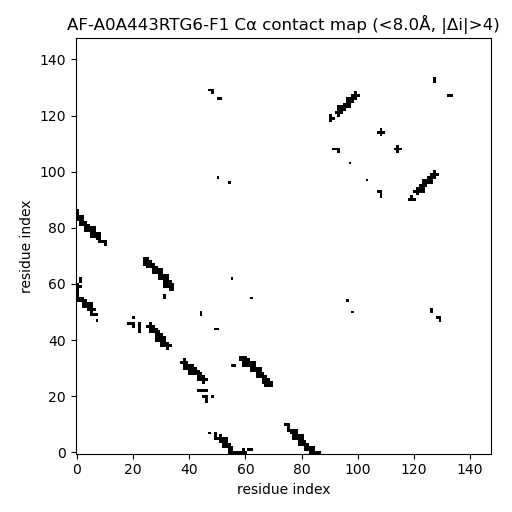 ? -3.290 -10.409 -9.804 1.00 86.88 105 LEU A O 1
ATOM 804 N N . ILE A 1 106 ? -1.751 -12.042 -9.541 1.00 88.94 106 ILE A N 1
ATOM 805 C CA . ILE A 1 106 ? -0.565 -11.188 -9.516 1.00 88.94 106 ILE A CA 1
ATOM 806 C C . ILE A 1 106 ? 0.273 -11.543 -10.735 1.00 88.94 106 ILE A C 1
ATOM 808 O O . ILE A 1 106 ? 0.608 -12.709 -10.937 1.00 88.94 106 ILE A O 1
ATOM 812 N N . THR A 1 107 ? 0.622 -10.541 -11.535 1.00 87.62 107 THR A N 1
ATOM 813 C CA . THR A 1 107 ? 1.458 -10.719 -12.723 1.00 87.62 107 THR A CA 1
ATOM 814 C C . THR A 1 107 ? 2.661 -9.789 -12.683 1.00 87.62 107 THR A C 1
ATOM 816 O O . THR A 1 107 ? 2.583 -8.674 -12.162 1.00 87.62 107 THR A O 1
ATOM 819 N N . SER A 1 108 ? 3.768 -10.219 -13.289 1.00 86.50 108 SER A N 1
ATOM 820 C CA . SER A 1 108 ? 4.857 -9.305 -13.631 1.00 86.50 108 SER A CA 1
ATOM 821 C C . SER A 1 108 ? 4.372 -8.248 -14.632 1.00 86.50 108 SER A C 1
ATOM 823 O O . SER A 1 108 ? 3.397 -8.488 -15.360 1.00 86.50 108 SER A O 1
ATOM 825 N N . PRO A 1 109 ? 5.050 -7.090 -14.730 1.00 82.69 109 PRO A N 1
ATOM 826 C CA . PRO A 1 109 ? 4.828 -6.162 -15.829 1.00 82.69 109 PRO A CA 1
ATOM 827 C C . PRO A 1 109 ? 4.876 -6.888 -17.167 1.00 82.69 109 PRO A C 1
ATOM 829 O O . PRO A 1 109 ? 5.734 -7.741 -17.381 1.00 82.69 109 PRO A O 1
ATOM 832 N N . GLN A 1 110 ? 3.949 -6.529 -18.054 1.00 82.25 110 GLN A N 1
ATOM 833 C CA . GLN A 1 110 ? 3.885 -7.008 -19.437 1.00 82.25 110 GLN A CA 1
ATOM 834 C C . GLN A 1 110 ? 3.570 -8.501 -19.623 1.00 82.25 110 GLN A C 1
ATOM 836 O O . GLN A 1 110 ? 3.477 -8.930 -20.776 1.00 82.25 110 GLN A O 1
ATOM 841 N N . PHE A 1 111 ? 3.329 -9.267 -18.548 1.00 85.00 111 PHE A N 1
ATOM 842 C CA . PHE A 1 111 ? 2.914 -10.669 -18.644 1.00 85.00 111 PHE A CA 1
ATOM 843 C C . PHE A 1 111 ? 1.750 -10.826 -19.648 1.00 85.00 111 PHE A C 1
ATOM 845 O O . PHE A 1 111 ? 0.791 -10.051 -19.584 1.00 85.00 111 PHE A O 1
ATOM 852 N N . PRO A 1 112 ? 1.805 -11.794 -20.584 1.00 90.88 112 PRO A N 1
ATOM 853 C CA . PRO A 1 112 ? 2.725 -12.938 -20.638 1.00 90.88 112 PRO A CA 1
ATOM 854 C C . PRO A 1 112 ? 4.094 -12.662 -21.284 1.00 90.88 112 PRO A C 1
ATOM 856 O O . PRO A 1 112 ? 4.897 -13.584 -21.408 1.00 90.88 112 PRO A O 1
ATOM 859 N N . ASN A 1 113 ? 4.373 -11.430 -21.714 1.00 88.31 113 ASN A N 1
ATOM 860 C CA . ASN A 1 113 ? 5.675 -11.069 -22.273 1.00 88.31 113 ASN A CA 1
ATOM 861 C C . ASN A 1 113 ? 6.745 -10.943 -21.171 1.00 88.31 113 ASN A C 1
ATOM 863 O O . ASN A 1 113 ? 6.400 -10.742 -20.002 1.00 88.31 113 ASN A O 1
ATOM 867 N N . PRO A 1 114 ? 8.041 -11.037 -21.531 1.00 85.31 114 PRO A N 1
ATOM 868 C CA . PRO A 1 114 ? 9.137 -10.818 -20.595 1.00 85.31 114 PRO A CA 1
ATOM 869 C C . PRO A 1 114 ? 9.059 -9.442 -19.934 1.00 85.31 114 PRO A C 1
ATOM 871 O O . PRO A 1 114 ? 8.711 -8.454 -20.580 1.00 85.31 114 PRO A O 1
ATOM 874 N N . TYR A 1 115 ? 9.438 -9.369 -18.659 1.00 83.06 115 TYR A N 1
ATOM 875 C CA . TYR A 1 115 ? 9.595 -8.087 -17.985 1.00 83.06 115 TYR A CA 1
ATOM 876 C C . TYR A 1 115 ? 10.782 -7.314 -18.582 1.00 83.06 115 TYR A C 1
ATOM 878 O O . TYR A 1 115 ? 11.765 -7.893 -19.041 1.00 83.06 115 TYR A O 1
ATOM 886 N N . ASN A 1 116 ? 10.714 -5.983 -18.568 1.00 79.56 116 ASN A N 1
ATOM 887 C CA . ASN A 1 116 ? 11.804 -5.140 -19.062 1.00 79.56 116 ASN A CA 1
ATOM 888 C C . ASN A 1 116 ? 13.129 -5.399 -18.291 1.00 79.56 116 ASN A C 1
ATOM 890 O O . ASN A 1 116 ? 13.150 -5.334 -17.062 1.00 79.56 116 ASN A O 1
ATOM 894 N N . PRO A 1 117 ? 14.254 -5.637 -18.991 1.00 75.81 117 PRO A N 1
ATOM 895 C CA . PRO A 1 117 ? 15.506 -6.120 -18.395 1.00 75.81 117 PRO A CA 1
ATOM 896 C C . PRO A 1 117 ? 16.253 -5.079 -17.544 1.00 75.81 117 PRO A C 1
ATOM 898 O O . PRO A 1 117 ? 17.279 -5.385 -16.933 1.00 75.81 117 PRO A O 1
ATOM 901 N N . LYS A 1 118 ? 15.790 -3.824 -17.500 1.00 76.06 118 LYS A N 1
ATOM 902 C CA . LYS A 1 118 ? 16.314 -2.830 -16.554 1.00 76.06 118 LYS A CA 1
ATOM 903 C C . LYS A 1 118 ? 15.961 -3.232 -15.120 1.00 76.06 118 LYS A C 1
ATOM 905 O O . LYS A 1 118 ? 15.009 -3.965 -14.886 1.00 76.06 118 LYS A O 1
ATOM 910 N N . ARG A 1 119 ? 16.707 -2.715 -14.136 1.00 65.69 119 ARG A N 1
ATOM 911 C CA . ARG A 1 119 ? 16.389 -2.945 -12.718 1.00 65.69 119 ARG A CA 1
ATOM 912 C C . ARG A 1 119 ? 14.965 -2.474 -12.417 1.00 65.69 119 ARG A C 1
ATOM 914 O O . ARG A 1 119 ? 14.699 -1.274 -12.442 1.00 65.69 119 ARG A O 1
ATOM 921 N N . GLN A 1 120 ? 14.093 -3.427 -12.113 1.00 71.31 120 GLN A N 1
ATOM 922 C CA . GLN A 1 120 ? 12.736 -3.193 -11.641 1.00 71.31 120 GLN A CA 1
ATOM 923 C C . GLN A 1 120 ? 12.624 -3.620 -10.186 1.00 71.31 120 GLN A C 1
ATOM 925 O O . GLN A 1 120 ? 13.222 -4.610 -9.767 1.00 71.31 120 GLN A O 1
ATOM 930 N N . VAL A 1 121 ? 11.847 -2.863 -9.420 1.00 74.44 121 VAL A N 1
ATOM 931 C CA . VAL A 1 121 ? 11.481 -3.208 -8.050 1.00 74.44 121 VAL A CA 1
ATOM 932 C C . VAL A 1 121 ? 9.963 -3.269 -8.010 1.00 74.44 121 VAL A C 1
ATOM 934 O O . VAL A 1 121 ? 9.305 -2.248 -8.190 1.00 74.44 121 VAL A O 1
ATOM 937 N N . CYS A 1 122 ? 9.425 -4.468 -7.799 1.00 77.50 122 CYS A N 1
ATOM 938 C CA . CYS A 1 122 ? 7.991 -4.712 -7.699 1.00 77.50 122 CYS A CA 1
ATOM 939 C C . CYS A 1 122 ? 7.607 -5.002 -6.252 1.00 77.50 122 CYS A C 1
ATOM 941 O O . CYS A 1 122 ? 8.214 -5.865 -5.619 1.00 77.50 122 CYS A O 1
ATOM 943 N N . ASN A 1 123 ? 6.585 -4.311 -5.743 1.00 78.88 123 ASN A N 1
ATOM 944 C CA . ASN A 1 123 ? 6.059 -4.541 -4.400 1.00 78.88 123 ASN A CA 1
ATOM 945 C C . ASN A 1 123 ? 4.564 -4.869 -4.469 1.00 78.88 123 ASN A C 1
ATOM 947 O O . ASN A 1 123 ? 3.756 -4.025 -4.854 1.00 78.88 123 ASN A O 1
ATOM 951 N N . TRP A 1 124 ? 4.185 -6.074 -4.050 1.00 82.62 124 TRP A N 1
ATOM 952 C CA . TRP A 1 124 ? 2.783 -6.477 -3.926 1.00 82.62 124 TRP A CA 1
ATOM 953 C C . TRP A 1 124 ? 2.406 -6.566 -2.449 1.00 82.62 124 TRP A C 1
ATOM 955 O O . TRP A 1 124 ? 3.014 -7.320 -1.689 1.00 82.62 124 TRP A O 1
ATOM 965 N N . TYR A 1 125 ? 1.401 -5.796 -2.038 1.00 79.50 125 TYR A N 1
ATOM 966 C CA . TYR A 1 125 ? 0.907 -5.759 -0.663 1.00 79.50 125 TYR A CA 1
ATOM 967 C C . TYR A 1 125 ? -0.433 -6.485 -0.594 1.00 79.50 125 TYR A C 1
ATOM 969 O O . TYR A 1 125 ? -1.417 -6.025 -1.169 1.00 79.50 125 TYR A O 1
ATOM 977 N N . ILE A 1 126 ? -0.471 -7.622 0.100 1.00 83.69 126 ILE A N 1
ATOM 978 C CA . ILE A 1 126 ? -1.673 -8.454 0.231 1.00 83.69 126 ILE A CA 1
ATOM 979 C C . ILE A 1 126 ? -2.174 -8.359 1.668 1.00 83.69 126 ILE A C 1
ATOM 981 O O . ILE A 1 126 ? -1.462 -8.727 2.602 1.00 83.69 126 ILE A O 1
ATOM 985 N N . THR A 1 127 ? -3.401 -7.874 1.843 1.00 78.75 127 THR A N 1
ATOM 986 C CA . THR A 1 127 ? -4.053 -7.755 3.153 1.00 78.75 127 THR A CA 1
ATOM 987 C C . THR A 1 127 ? -5.336 -8.574 3.165 1.00 78.75 127 THR A C 1
ATOM 989 O O . THR A 1 127 ? -6.206 -8.387 2.314 1.00 78.75 127 THR A O 1
ATOM 992 N N . VAL A 1 128 ? -5.454 -9.460 4.155 1.00 78.88 128 VAL A N 1
ATOM 993 C CA . VAL A 1 128 ? -6.634 -10.301 4.392 1.00 78.88 128 VAL A CA 1
ATOM 994 C C . VAL A 1 128 ? -7.261 -9.971 5.742 1.00 78.88 128 VAL A C 1
ATOM 996 O O . VAL A 1 128 ? -6.581 -9.482 6.645 1.00 78.88 128 VAL A O 1
ATOM 999 N N . GLU A 1 129 ? -8.554 -10.254 5.881 1.00 77.50 129 GLU A N 1
ATOM 1000 C CA . GLU A 1 129 ? -9.268 -10.082 7.148 1.00 77.50 129 GLU A CA 1
ATOM 1001 C C . GLU A 1 129 ? -8.657 -10.934 8.278 1.00 77.50 129 GLU A C 1
ATOM 1003 O O . GLU A 1 129 ? -8.045 -11.982 8.020 1.00 77.50 129 GLU A O 1
ATOM 1008 N N . PRO A 1 130 ? -8.833 -10.528 9.550 1.00 75.56 130 PRO A N 1
ATOM 1009 C CA . PRO A 1 130 ? -8.374 -11.308 10.690 1.00 75.56 130 PRO A CA 1
ATOM 1010 C C . PRO A 1 130 ? -8.843 -12.765 10.619 1.00 75.56 130 PRO A C 1
ATOM 1012 O O . PRO A 1 130 ? -9.983 -13.049 10.271 1.00 75.56 130 PRO A O 1
ATOM 1015 N N . ARG A 1 131 ? -7.968 -13.694 11.025 1.00 78.50 131 ARG A N 1
ATOM 1016 C CA . ARG A 1 131 ? -8.193 -15.158 11.021 1.00 78.50 131 ARG A CA 1
ATOM 1017 C C . ARG A 1 131 ? -8.194 -15.829 9.641 1.00 78.50 131 ARG A C 1
ATOM 1019 O O . ARG A 1 131 ? -8.229 -17.058 9.601 1.00 78.50 131 ARG A O 1
ATOM 1026 N N . ASN A 1 132 ? -8.047 -15.081 8.548 1.00 79.62 132 ASN A N 1
ATOM 1027 C CA . ASN A 1 132 ? -7.778 -15.652 7.230 1.00 79.62 132 ASN A CA 1
ATOM 1028 C C . ASN A 1 132 ? -6.275 -15.862 6.995 1.00 79.62 132 ASN A C 1
ATOM 1030 O O . ASN A 1 132 ? -5.424 -15.231 7.625 1.00 79.62 132 ASN A O 1
ATOM 1034 N N . LYS A 1 133 ? -5.942 -16.787 6.088 1.00 87.44 133 LYS A N 1
ATOM 1035 C CA . LYS A 1 133 ? -4.567 -17.079 5.659 1.00 87.44 133 LYS A CA 1
ATOM 1036 C C . LYS A 1 133 ? -4.421 -16.794 4.172 1.00 87.44 133 LYS A C 1
ATOM 1038 O O . LYS A 1 133 ? -5.334 -17.066 3.399 1.00 87.44 133 LYS A O 1
ATOM 1043 N N . ILE A 1 134 ? -3.255 -16.290 3.787 1.00 88.50 134 ILE A N 1
ATOM 1044 C CA . ILE A 1 134 ? -2.902 -16.074 2.385 1.00 88.50 134 ILE A CA 1
ATOM 1045 C C . ILE A 1 134 ? -2.358 -17.390 1.815 1.00 88.50 134 ILE A C 1
ATOM 1047 O O . ILE A 1 134 ? -1.435 -17.973 2.386 1.00 88.50 134 ILE A O 1
ATOM 1051 N N . LEU A 1 135 ? -2.916 -17.838 0.689 1.00 92.19 135 LEU A N 1
ATOM 1052 C CA . LEU A 1 135 ? -2.380 -18.925 -0.128 1.00 92.19 135 LEU A CA 1
ATOM 1053 C C . LEU A 1 135 ? -1.862 -18.332 -1.442 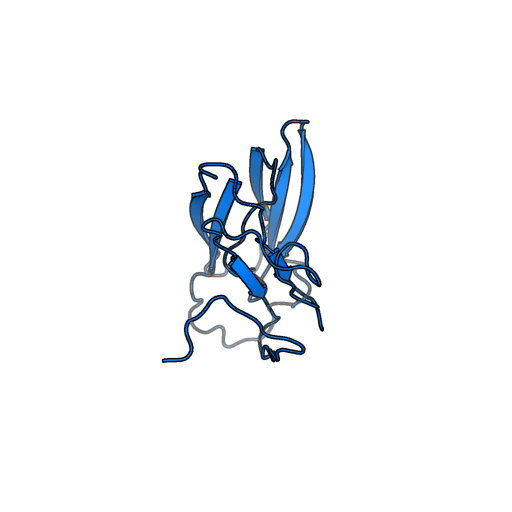1.00 92.19 135 LEU A C 1
ATOM 1055 O O . LEU A 1 135 ? -2.623 -17.701 -2.169 1.00 92.19 135 LEU A O 1
ATOM 1059 N N . LEU A 1 136 ? -0.578 -18.542 -1.735 1.00 92.56 136 LEU A N 1
ATOM 1060 C CA . LEU A 1 136 ? 0.068 -18.120 -2.978 1.00 92.56 136 LEU A CA 1
ATOM 1061 C C . LEU A 1 136 ? 0.627 -19.339 -3.701 1.00 92.56 136 LEU A C 1
ATOM 1063 O O . LEU A 1 136 ? 1.261 -20.194 -3.084 1.00 92.56 136 LEU A O 1
ATOM 1067 N N . TYR A 1 137 ? 0.417 -19.389 -5.010 1.00 93.25 137 TYR A N 1
ATOM 1068 C CA . TYR A 1 137 ? 1.029 -20.369 -5.894 1.00 93.25 137 TYR A CA 1
ATOM 1069 C C . TYR A 1 137 ? 1.366 -19.703 -7.230 1.00 93.25 137 TYR A C 1
ATOM 1071 O O . TYR A 1 137 ? 0.738 -18.718 -7.616 1.00 93.25 137 TYR A O 1
ATOM 1079 N N . PHE A 1 138 ? 2.379 -20.228 -7.917 1.00 93.69 138 PHE A N 1
ATOM 1080 C CA . PHE A 1 138 ? 2.786 -19.743 -9.231 1.00 93.69 138 PHE A CA 1
ATOM 1081 C C . PHE A 1 138 ? 2.203 -20.645 -10.313 1.00 93.69 138 PHE A C 1
ATOM 1083 O O . PHE A 1 138 ? 2.453 -21.848 -10.314 1.00 93.69 138 PHE A O 1
ATOM 1090 N N . GLU A 1 139 ? 1.456 -20.058 -11.245 1.00 93.19 139 GLU A N 1
ATOM 1091 C CA . GLU A 1 139 ? 1.045 -20.745 -12.478 1.00 93.19 139 GLU A CA 1
ATOM 1092 C C . GLU A 1 139 ? 2.174 -20.759 -13.515 1.00 93.19 139 GLU A C 1
ATOM 1094 O O . GLU A 1 139 ? 2.317 -21.709 -14.278 1.00 93.19 139 GLU A O 1
ATOM 1099 N N . SER A 1 140 ? 3.006 -19.715 -13.516 1.00 90.69 140 SER A N 1
ATOM 1100 C CA . SER A 1 140 ? 4.200 -19.587 -14.348 1.00 90.69 140 SER A CA 1
ATOM 1101 C C . SER A 1 140 ? 5.261 -18.784 -13.595 1.00 90.69 140 SER A C 1
ATOM 1103 O O . SER A 1 140 ? 4.932 -17.823 -12.896 1.00 90.69 140 SER A O 1
ATOM 1105 N N . PHE A 1 141 ? 6.528 -19.186 -13.712 1.00 91.38 141 PHE A N 1
ATOM 1106 C CA . PHE A 1 141 ? 7.654 -18.521 -13.061 1.00 91.38 141 PHE A CA 1
ATOM 1107 C C . PHE A 1 141 ? 8.909 -18.624 -13.933 1.00 91.38 141 PHE A C 1
ATOM 1109 O O . PHE A 1 141 ? 9.481 -19.701 -14.084 1.00 91.38 141 PHE A O 1
ATOM 1116 N N . LEU A 1 142 ? 9.319 -17.495 -14.514 1.00 88.25 142 LEU A N 1
ATOM 1117 C CA . LEU A 1 142 ? 10.516 -17.358 -15.344 1.00 88.25 142 LEU A CA 1
ATOM 1118 C C . LEU A 1 142 ? 11.260 -16.092 -14.908 1.00 88.25 142 LEU A C 1
ATOM 1120 O O . LEU A 1 142 ? 10.665 -15.015 -14.860 1.00 88.25 142 LEU A O 1
ATOM 1124 N N . ILE A 1 143 ? 12.544 -16.227 -14.580 1.00 87.75 143 ILE A N 1
ATOM 1125 C CA . ILE A 1 143 ? 13.422 -15.127 -14.163 1.00 87.75 143 ILE A CA 1
ATOM 1126 C C . ILE A 1 143 ? 14.754 -15.221 -14.906 1.00 87.75 143 ILE A C 1
ATOM 1128 O O . ILE A 1 143 ? 15.167 -16.315 -15.291 1.00 87.75 143 ILE A O 1
ATOM 1132 N N . GLU A 1 144 ? 15.432 -14.089 -15.083 1.00 81.69 144 GLU A N 1
ATOM 1133 C CA . GLU A 1 144 ? 16.801 -14.075 -15.605 1.00 81.69 144 GLU A CA 1
ATOM 1134 C C . GLU A 1 144 ? 17.741 -14.811 -14.637 1.00 81.69 144 GLU A C 1
ATOM 1136 O O . GLU A 1 144 ? 17.778 -14.515 -13.439 1.00 81.69 144 GLU A O 1
ATOM 1141 N N . GLY A 1 145 ? 18.516 -15.761 -15.154 1.00 72.19 145 GLY A N 1
ATOM 1142 C CA . GLY A 1 145 ? 19.477 -16.539 -14.382 1.00 72.19 145 GLY A CA 1
ATOM 1143 C C . GLY A 1 145 ? 20.357 -17.408 -15.274 1.00 72.19 145 GLY A C 1
ATOM 1144 O O . GLY A 1 145 ? 19.940 -17.857 -16.340 1.00 72.19 145 GLY A O 1
ATOM 1145 N N . GLU A 1 146 ? 21.586 -17.635 -14.824 1.00 56.53 146 GLU A N 1
ATOM 1146 C CA . GLU A 1 146 ? 22.528 -18.571 -15.432 1.00 56.53 146 GLU A CA 1
ATOM 1147 C C . GLU A 1 146 ? 22.299 -19.950 -14.794 1.00 56.53 146 GLU A C 1
ATOM 1149 O O . GLU A 1 146 ? 22.307 -20.076 -13.568 1.00 56.53 146 GLU A O 1
ATOM 1154 N N . MET A 1 147 ? 22.059 -20.990 -15.600 1.00 50.16 147 MET A N 1
ATOM 1155 C CA . MET A 1 147 ? 22.195 -22.363 -15.108 1.00 50.16 147 MET A CA 1
ATOM 1156 C C . MET A 1 147 ? 23.692 -22.631 -14.919 1.00 50.16 147 MET A C 1
ATOM 1158 O O . MET A 1 147 ? 24.369 -22.990 -15.882 1.00 50.16 147 MET A O 1
ATOM 1162 N N . SER A 1 148 ? 24.203 -22.425 -13.704 1.00 47.59 148 SER A N 1
ATOM 1163 C CA . SER A 1 148 ? 25.504 -22.944 -13.259 1.00 47.59 148 SER A CA 1
ATOM 1164 C C . SER A 1 148 ? 25.317 -23.931 -12.118 1.00 47.59 148 SER A C 1
ATOM 1166 O O . SER A 1 148 ? 24.737 -23.500 -11.093 1.00 47.59 148 SER A O 1
#

Secondary structure (DSSP, 8-state):
-EEEEEEEPPPP---S----TT--SSEEEEEEEETTS-EEEEEEE-TT---SSEEPPTTEEEEEEEEE--SS-----EEEEEEE----S------EEEES-SS-----TTTTSPPPSS-----EEEE--TT-------S---------

Sequence (148 aa):
RNSIQLFKLKSETLIGGGCNEACHEDYITIIEVYSSGREKRIGVYCALSAPGPFISSYGVNAVKILFETDQSRQASGFSASYNFIISTTLVEDCEQNITNSVNGLITSPQFPNPYNPKRQVCNWYITVEPRNKILLYFESFLIEGEMS

Mean predicted aligned error: 13.79 Å

InterPro domains:
  IPR000859 CUB domain [PF00431] (21-82)
  IPR000859 CUB domain [PF00431] (94-145)
  IPR000859 CUB domain [PS01180] (1-85)
  IPR000859 CUB domain [PS01180] (94-148)
  IPR000859 CUB domain [cd00041] (19-84)
  IPR000859 CUB domain [cd00041] (94-148)
  IPR035914 Spermadhesin, CUB domain superfamily [G3DSA:2.60.120.290] (3-89)
  IPR035914 Spermadhesin, CUB domain superfamily [G3DSA:2.60.120.290] (90-148)
  IPR035914 Spermadhesin, CUB domain superfamily [SSF49854] (20-85)
  IPR035914 Spermadhesin, CUB domain superfamily [SSF49854] (93-146)

Nearest PDB structures (foldseek):
  5msx-assembly1_A  TM=4.359E-01  e=3.988E+00  Bacteroides thetaiotaomicron VPI-5482
  5b5k-assembly1_A  TM=4.066E-01  e=3.758E+00  Mus musculus
  5mu8-assembly1_B  TM=2.453E-01  e=1.019E+00  Homo sapiens
  8u32-assembly2_D  TM=2.915E-01  e=2.632E+00  Homo sapiens
  7ah9-assembly1_5F  TM=2.238E-01  e=5.056E+00  Salmonella enterica subsp. enterica serovar Typhimurium str. LT2

Organism: NCBI:txid299467

pLDDT: mean 73.25, std 14.73, range 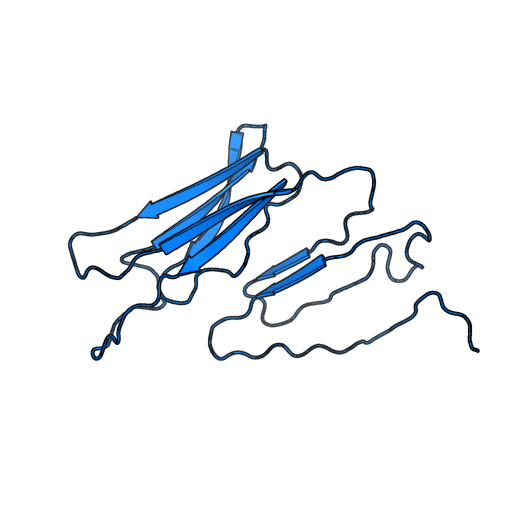[37.81, 95.0]

Foldseek 3Di:
DKKKFKDADDWDDPPDDDPPPVLPAKWKWKWFQAPVRDIDTPDIDDDQRPWGIDDDDPRGPDIDIDIDHDPDDDTPDIDMDMDDDDPPDDAPALEEEAEADPDDDRDAPPPVDDHDPPDHDYDYHYTDDPPDDDDDDDPDDDDDDDPD